Protein AF-A0A8S3JLV5-F1 (afdb_monomer)

InterPro domains:
  IPR000742 EGF-like domain [PS01186] (26-39)
  IPR000742 EGF-like domain [PS01186] (69-82)
  IPR000742 EGF-like domain [PS50026] (1-40)
  IPR000742 EGF-like domain [SM00181] (2-40)
  IPR000742 EGF-like domain [SM00181] (44-83)
  IPR024731 NELL2-like, EGF domain [PF12947] (3-39)
  IPR024731 NELL2-like, EGF domain [PF12947] (45-82)

Mean predicted aligned error: 14.17 Å

Sequence (129 aa):
ISCNIENKCHTNAQCIYNERIDRHVCLCRTGYKGDGITCRHEHSCLENATICSTSAACVYDPILQDNVCSCRDGFVGDGIHCAEILSGPKEQFLIVNQGQTILKVPLTASGLTNGNENRILYVPRKCNR

Secondary structure (DSSP, 8-state):
--HHHH--S-TTEEEEEETTTTEEEEEEPTTEEESSSSEEETT-TTT-GGGS-TTEEEEEETTTTEEEEEEPTTEEESSSSEEE--------EEEEEETTEEEEEE-SGGGSSS-S-------------

Nearest PDB structures (foldseek):
  5uk5-assembly1_A  TM=5.597E-01  e=5.537E-04  Rattus norvegicus
  7pfp-assembly1_C  TM=3.943E-01  e=5.537E-04  Homo sapiens
  7q3n-assembly1_U  TM=3.913E-01  e=8.106E-04  Homo sapiens
  7pfp-assembly1_A  TM=2.947E-01  e=2.275E-04  Homo sapiens
  3njp-assembly1_C  TM=5.766E-01  e=1.306E-01  Homo sapiens

Structure (mmCIF, N/CA/C/O backbone):
data_AF-A0A8S3JLV5-F1
#
_entry.id   AF-A0A8S3JLV5-F1
#
loop_
_atom_site.group_PDB
_atom_site.id
_atom_site.type_symbol
_atom_site.label_atom_id
_atom_site.label_alt_id
_atom_site.label_comp_id
_atom_site.label_asym_id
_atom_site.label_entity_id
_atom_site.label_seq_id
_atom_site.pdbx_PDB_ins_code
_atom_site.Cartn_x
_atom_site.Cartn_y
_atom_site.Cartn_z
_atom_site.occupancy
_atom_site.B_iso_or_equiv
_atom_site.auth_seq_id
_atom_site.auth_comp_id
_atom_site.auth_asym_id
_atom_site.auth_atom_id
_atom_site.pdbx_PDB_model_num
ATOM 1 N N . ILE A 1 1 ? 5.742 -7.442 -28.071 1.00 68.62 1 ILE A N 1
ATOM 2 C CA . ILE A 1 1 ? 5.349 -6.047 -28.382 1.00 68.62 1 ILE A CA 1
ATOM 3 C C . ILE A 1 1 ? 6.125 -5.118 -27.464 1.00 68.62 1 ILE A C 1
ATOM 5 O O . ILE A 1 1 ? 6.283 -5.445 -26.296 1.00 68.62 1 ILE A O 1
ATOM 9 N N . SER A 1 2 ? 6.667 -4.038 -28.019 1.00 82.69 2 SER A N 1
ATOM 10 C CA . SER A 1 2 ? 7.536 -3.092 -27.315 1.00 82.69 2 SER A CA 1
ATOM 11 C C . SER A 1 2 ? 6.711 -2.040 -26.561 1.00 82.69 2 SER A C 1
ATOM 13 O O . SER A 1 2 ? 5.649 -1.634 -27.043 1.00 82.69 2 SER A O 1
ATOM 15 N N . CYS A 1 3 ? 7.161 -1.601 -25.379 1.00 89.44 3 CYS A N 1
ATOM 16 C CA . CYS A 1 3 ? 6.357 -0.720 -24.518 1.00 89.44 3 CYS A CA 1
ATOM 17 C C . CYS A 1 3 ? 6.097 0.670 -25.117 1.00 89.44 3 CYS A C 1
ATOM 19 O O . CYS A 1 3 ? 5.133 1.322 -24.731 1.00 89.44 3 CYS A O 1
ATOM 21 N N . ASN A 1 4 ? 6.894 1.093 -26.102 1.00 89.12 4 ASN 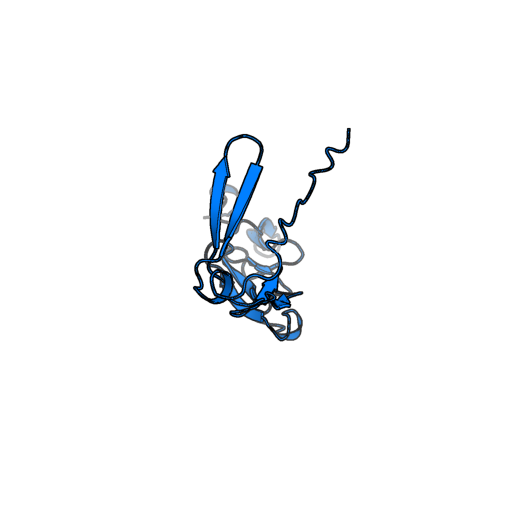A N 1
ATOM 22 C CA . ASN A 1 4 ? 6.711 2.352 -26.825 1.00 89.12 4 ASN A CA 1
ATOM 23 C C . ASN A 1 4 ? 5.549 2.321 -27.836 1.00 89.12 4 ASN A C 1
ATOM 25 O O . ASN A 1 4 ? 5.271 3.345 -28.449 1.00 89.12 4 ASN A O 1
ATOM 29 N N . ILE A 1 5 ? 4.901 1.165 -28.031 1.00 85.88 5 ILE A N 1
ATOM 30 C CA . ILE A 1 5 ? 3.796 0.991 -28.986 1.00 85.88 5 ILE A CA 1
ATOM 31 C C . ILE A 1 5 ? 2.464 0.801 -28.251 1.00 85.88 5 ILE A C 1
ATOM 33 O O . ILE A 1 5 ? 1.517 1.531 -28.511 1.00 85.88 5 ILE A O 1
ATOM 37 N N . GLU A 1 6 ? 2.383 -0.155 -27.318 1.00 84.19 6 GLU A N 1
ATOM 38 C CA . GLU A 1 6 ? 1.121 -0.486 -26.622 1.00 84.19 6 GLU A CA 1
ATOM 39 C C . GLU A 1 6 ? 1.046 0.011 -25.167 1.00 84.19 6 GLU A C 1
ATOM 41 O O . GLU A 1 6 ? 0.077 -0.293 -24.481 1.00 84.19 6 GLU A O 1
ATOM 46 N N . ASN A 1 7 ? 2.058 0.742 -24.676 1.00 78.69 7 ASN A N 1
ATOM 47 C CA . ASN A 1 7 ? 2.151 1.243 -23.296 1.00 78.69 7 ASN A CA 1
ATOM 48 C C . ASN A 1 7 ? 1.723 0.215 -22.226 1.00 78.69 7 ASN A C 1
ATOM 50 O O . ASN A 1 7 ? 0.890 0.477 -21.365 1.00 78.69 7 ASN A O 1
ATOM 54 N N . LYS A 1 8 ? 2.302 -0.986 -22.301 1.00 86.19 8 LYS A N 1
ATOM 55 C CA . LYS A 1 8 ? 1.992 -2.120 -21.413 1.00 86.19 8 LYS A CA 1
ATOM 56 C C . LYS A 1 8 ? 2.764 -2.115 -20.089 1.00 86.19 8 LYS A C 1
ATOM 58 O O . LYS A 1 8 ? 2.868 -3.152 -19.442 1.00 86.19 8 LYS A O 1
ATOM 63 N N . CYS A 1 9 ? 3.362 -0.989 -19.714 1.00 92.75 9 CYS A N 1
ATOM 64 C CA . CYS A 1 9 ? 4.101 -0.902 -18.462 1.00 92.75 9 CYS A CA 1
ATOM 65 C C . CYS A 1 9 ? 3.156 -0.778 -17.267 1.00 92.75 9 CYS A C 1
ATOM 67 O O . CYS A 1 9 ? 2.038 -0.280 -17.397 1.00 92.75 9 CYS A O 1
ATOM 69 N N . HIS A 1 10 ? 3.637 -1.185 -16.093 1.00 91.81 10 HIS A N 1
ATOM 70 C CA . HIS A 1 10 ? 2.947 -0.915 -14.838 1.00 91.81 10 HIS A CA 1
ATOM 71 C C . HIS A 1 10 ? 2.686 0.591 -14.664 1.00 91.81 10 HIS A C 1
ATOM 73 O O . HIS A 1 10 ? 3.489 1.418 -15.103 1.00 91.81 10 HIS A O 1
ATOM 79 N N . THR A 1 11 ? 1.633 0.965 -13.934 1.00 91.12 11 THR A N 1
ATOM 80 C CA . THR A 1 11 ? 1.319 2.375 -13.623 1.00 91.12 11 THR A CA 1
ATOM 81 C C . THR A 1 11 ? 2.490 3.093 -12.934 1.00 91.12 11 THR A C 1
ATOM 83 O O . THR A 1 11 ? 2.760 4.263 -13.199 1.00 91.12 11 THR A O 1
ATOM 86 N N . ASN A 1 12 ? 3.242 2.358 -12.107 1.00 92.19 12 ASN A N 1
ATOM 87 C CA . ASN A 1 12 ? 4.456 2.828 -11.424 1.00 92.19 12 ASN A CA 1
ATOM 88 C C . ASN A 1 12 ? 5.758 2.513 -12.182 1.00 92.19 12 ASN A C 1
ATOM 90 O O . ASN A 1 12 ? 6.829 2.445 -11.581 1.00 92.19 12 ASN A O 1
ATOM 94 N N . ALA A 1 13 ? 5.686 2.317 -13.496 1.00 94.88 13 ALA A N 1
ATOM 95 C CA . ALA A 1 13 ? 6.838 2.147 -14.370 1.00 94.88 13 ALA A CA 1
ATOM 96 C C . ALA A 1 13 ? 6.903 3.250 -15.436 1.00 94.88 13 ALA A C 1
ATOM 98 O O . ALA A 1 13 ? 6.000 4.078 -15.593 1.00 94.88 13 ALA A O 1
ATOM 99 N N . GLN A 1 14 ? 8.023 3.282 -16.144 1.00 94.12 14 GLN A N 1
ATOM 100 C CA . GLN A 1 14 ? 8.259 4.105 -17.318 1.00 94.12 14 GLN A CA 1
ATOM 101 C C . GLN A 1 14 ? 8.858 3.247 -18.430 1.00 94.12 14 GLN A C 1
ATOM 103 O O . GLN A 1 14 ? 9.686 2.372 -18.179 1.00 94.12 14 GLN A O 1
ATOM 108 N N . CYS A 1 15 ? 8.435 3.498 -19.664 1.00 95.06 15 CYS A N 1
ATOM 109 C CA . CYS A 1 15 ? 9.022 2.859 -20.831 1.00 95.06 15 CYS A CA 1
ATOM 110 C C . CYS A 1 15 ? 10.304 3.604 -21.218 1.00 95.06 15 CYS A C 1
ATOM 112 O O . CYS A 1 15 ? 10.249 4.781 -21.572 1.00 95.06 15 CYS A O 1
ATOM 114 N N . ILE A 1 16 ? 11.448 2.927 -21.157 1.00 93.50 16 ILE A N 1
ATOM 115 C CA . ILE A 1 16 ? 12.758 3.489 -21.508 1.00 93.50 16 ILE A CA 1
ATOM 116 C C . ILE A 1 16 ? 13.396 2.684 -22.633 1.00 93.50 16 ILE A C 1
ATOM 118 O O . ILE A 1 16 ? 13.156 1.485 -22.761 1.00 93.50 16 ILE A O 1
ATOM 122 N N . TYR A 1 17 ? 14.217 3.333 -23.452 1.00 93.81 17 TYR A N 1
ATOM 123 C CA . TYR A 1 17 ? 15.046 2.630 -24.425 1.00 93.81 17 TYR A CA 1
ATOM 124 C C . TYR A 1 17 ? 16.306 2.095 -23.736 1.00 93.81 17 TYR A C 1
ATOM 126 O O . TYR A 1 17 ? 17.015 2.844 -23.067 1.00 93.81 17 TYR A O 1
ATOM 134 N N . ASN A 1 18 ? 16.561 0.792 -23.859 1.00 92.81 18 ASN A N 1
ATOM 135 C CA . ASN A 1 18 ? 17.733 0.140 -23.290 1.00 92.81 18 ASN A CA 1
ATOM 136 C C . ASN A 1 18 ? 18.736 -0.189 -24.399 1.00 92.81 18 ASN A C 1
ATOM 138 O O . ASN A 1 18 ? 18.568 -1.165 -25.131 1.00 92.81 18 ASN A O 1
ATOM 142 N N . GLU A 1 19 ? 19.802 0.609 -24.466 1.00 94.69 19 GLU A N 1
ATOM 143 C CA . GLU A 1 19 ? 20.867 0.509 -25.472 1.00 94.69 19 GLU A CA 1
ATOM 144 C C . GLU A 1 19 ? 21.608 -0.837 -25.446 1.00 94.69 19 GLU A C 1
ATOM 146 O O . GLU A 1 19 ? 22.093 -1.292 -26.476 1.00 94.69 19 GLU A O 1
ATOM 151 N N . ARG A 1 20 ? 21.672 -1.527 -24.296 1.00 93.50 20 ARG A N 1
ATOM 152 C CA . ARG A 1 20 ? 22.407 -2.803 -24.177 1.00 93.50 20 ARG A CA 1
ATOM 153 C C . ARG A 1 20 ? 21.735 -3.956 -24.914 1.00 93.50 20 ARG A C 1
ATOM 155 O O . ARG A 1 20 ? 22.403 -4.909 -25.300 1.00 93.50 20 ARG A O 1
ATOM 162 N N . ILE A 1 21 ? 20.414 -3.898 -25.034 1.00 90.75 21 ILE A N 1
ATOM 163 C CA . ILE A 1 21 ? 19.586 -4.943 -25.651 1.00 90.75 21 ILE A CA 1
ATOM 164 C C . ILE A 1 21 ? 18.820 -4.426 -26.873 1.00 90.75 21 ILE A C 1
ATOM 166 O O . ILE A 1 21 ? 18.006 -5.171 -27.422 1.00 90.75 21 ILE A O 1
ATOM 170 N N . ASP A 1 22 ? 19.070 -3.169 -27.258 1.00 92.81 22 ASP A N 1
ATOM 171 C CA . ASP A 1 22 ? 18.483 -2.466 -28.401 1.00 92.81 22 ASP A CA 1
ATOM 172 C C . ASP A 1 22 ? 16.942 -2.547 -28.449 1.00 92.81 22 ASP A C 1
ATOM 174 O O . ASP A 1 22 ? 16.328 -2.879 -29.464 1.00 92.81 22 ASP A O 1
ATOM 178 N N . ARG A 1 23 ? 16.281 -2.333 -27.299 1.00 91.69 23 ARG A N 1
ATOM 179 C CA . ARG A 1 23 ? 14.811 -2.428 -27.172 1.00 91.69 23 ARG A CA 1
ATOM 180 C C . ARG A 1 23 ? 14.252 -1.474 -26.129 1.00 91.69 23 ARG A C 1
ATOM 182 O O . ARG A 1 23 ? 14.923 -1.161 -25.147 1.00 91.69 23 ARG A O 1
ATOM 189 N N . HIS A 1 24 ? 12.981 -1.091 -26.283 1.00 92.62 24 HIS A N 1
ATOM 190 C CA . HIS A 1 24 ? 12.263 -0.431 -25.196 1.00 92.62 24 HIS A CA 1
ATOM 191 C C . HIS A 1 24 ? 11.780 -1.441 -24.154 1.00 92.62 24 HIS A C 1
ATOM 193 O O . HIS A 1 24 ? 11.140 -2.443 -24.484 1.00 92.62 24 HIS A O 1
ATOM 199 N N . VAL A 1 25 ? 12.063 -1.145 -22.891 1.00 92.31 25 VAL A N 1
ATOM 200 C CA . VAL A 1 25 ? 11.687 -1.952 -21.729 1.00 92.31 25 VAL A CA 1
ATOM 201 C C . VAL A 1 25 ? 10.999 -1.094 -20.679 1.00 92.31 25 VAL A C 1
ATOM 203 O O . VAL A 1 25 ? 11.230 0.111 -20.587 1.00 92.31 25 VAL A O 1
ATOM 206 N N . CYS A 1 26 ? 10.150 -1.725 -19.876 1.00 94.88 26 CYS A N 1
ATOM 207 C CA . CYS A 1 26 ? 9.551 -1.078 -18.722 1.00 94.88 26 CYS A CA 1
ATOM 208 C C . CYS A 1 26 ? 10.545 -1.093 -17.559 1.00 94.88 26 CYS A C 1
ATOM 210 O O . CYS A 1 26 ? 11.091 -2.139 -17.219 1.00 94.88 26 CYS A O 1
ATOM 212 N N . LEU A 1 27 ? 10.761 0.062 -16.941 1.00 94.62 27 LEU A N 1
ATOM 213 C CA . LEU A 1 27 ? 11.566 0.218 -15.736 1.00 94.62 27 LEU A CA 1
ATOM 214 C C . LEU A 1 27 ? 10.684 0.799 -14.631 1.00 94.62 27 LEU A C 1
ATOM 216 O O . LEU A 1 27 ? 10.008 1.803 -14.855 1.00 94.62 27 LEU A O 1
ATOM 220 N N . CYS A 1 28 ? 10.688 0.189 -13.445 1.00 94.75 28 CYS A N 1
ATOM 221 C CA . CYS A 1 28 ? 9.983 0.747 -12.293 1.00 94.75 28 CYS A CA 1
ATOM 222 C C . CYS A 1 28 ? 10.518 2.145 -11.947 1.00 94.75 28 CYS A C 1
ATOM 224 O O . CYS A 1 28 ? 11.710 2.426 -12.079 1.00 94.75 28 CYS A O 1
ATOM 226 N N . ARG A 1 29 ? 9.621 3.046 -11.541 1.00 94.75 29 ARG A N 1
ATOM 227 C CA . ARG A 1 29 ? 9.987 4.397 -11.098 1.00 94.75 29 ARG A CA 1
ATOM 228 C C . ARG A 1 29 ? 10.756 4.336 -9.776 1.00 94.75 29 ARG A C 1
ATOM 230 O O . ARG A 1 29 ? 10.677 3.351 -9.049 1.00 94.75 29 ARG A O 1
ATOM 237 N N . THR A 1 30 ? 11.466 5.415 -9.448 1.00 93.62 30 THR A N 1
ATOM 238 C CA . THR A 1 30 ? 12.193 5.553 -8.178 1.00 93.62 30 THR A CA 1
ATOM 239 C C . THR A 1 30 ? 11.297 5.233 -6.979 1.00 93.62 30 THR A C 1
ATOM 241 O O . THR A 1 30 ? 10.172 5.727 -6.903 1.00 93.62 30 THR A O 1
ATOM 244 N N . GLY A 1 31 ? 11.800 4.418 -6.046 1.00 88.25 31 GLY A N 1
ATOM 245 C CA . GLY A 1 31 ? 11.050 3.942 -4.879 1.00 88.25 31 GLY A CA 1
ATOM 246 C C . GLY A 1 31 ? 10.197 2.694 -5.135 1.00 88.25 31 GLY A C 1
ATOM 247 O O . GLY A 1 31 ? 9.522 2.229 -4.216 1.00 88.25 31 GLY A O 1
ATOM 248 N N . TYR A 1 32 ? 10.237 2.140 -6.351 1.00 90.94 32 TYR A N 1
ATOM 249 C CA . TYR A 1 32 ? 9.587 0.889 -6.726 1.00 90.94 32 TYR A CA 1
ATOM 250 C C . TYR A 1 32 ? 10.587 -0.090 -7.343 1.00 90.94 32 TYR A C 1
ATOM 252 O O . TYR A 1 32 ? 11.531 0.300 -8.029 1.00 90.94 32 TYR A O 1
ATOM 260 N N . LYS A 1 33 ? 10.317 -1.384 -7.182 1.00 89.12 33 LYS A N 1
ATOM 261 C CA . LYS A 1 33 ? 11.088 -2.481 -7.783 1.00 89.12 33 LYS A CA 1
ATOM 262 C C . LYS A 1 33 ? 10.193 -3.564 -8.368 1.00 89.12 33 LYS A C 1
ATOM 264 O O . LYS A 1 33 ? 9.033 -3.725 -7.984 1.00 89.12 33 LYS A O 1
ATOM 269 N N . GLY A 1 34 ? 10.770 -4.322 -9.293 1.00 90.50 34 GLY A N 1
ATOM 270 C CA . GLY A 1 34 ? 10.105 -5.391 -10.023 1.00 90.50 34 GLY A CA 1
ATOM 271 C C . GLY A 1 34 ? 10.632 -5.491 -11.451 1.00 90.50 34 GLY A C 1
ATOM 272 O O . GLY A 1 34 ? 11.739 -5.043 -11.743 1.00 90.50 34 GLY A O 1
ATOM 273 N N . ASP A 1 35 ? 9.832 -6.069 -12.340 1.00 90.88 35 ASP A N 1
ATOM 274 C CA . ASP A 1 35 ? 10.180 -6.325 -13.745 1.00 90.88 35 ASP A CA 1
ATOM 275 C C . ASP A 1 35 ? 9.676 -5.233 -14.714 1.00 90.88 35 ASP A C 1
ATOM 277 O O . ASP A 1 35 ? 9.805 -5.363 -15.930 1.00 90.88 35 ASP A O 1
ATOM 281 N N . GLY A 1 36 ? 9.076 -4.159 -14.187 1.00 91.88 36 GLY A N 1
ATOM 282 C CA . GLY A 1 36 ? 8.485 -3.074 -14.974 1.00 91.88 36 GLY A CA 1
ATOM 283 C C . GLY A 1 36 ? 7.050 -3.341 -15.449 1.00 91.88 36 GLY A C 1
ATOM 284 O O . GLY A 1 36 ? 6.350 -2.393 -15.817 1.00 91.88 36 GLY A O 1
ATOM 285 N N . ILE A 1 37 ? 6.591 -4.594 -15.409 1.00 90.44 37 ILE A N 1
ATOM 286 C CA . ILE A 1 37 ? 5.194 -4.991 -15.654 1.00 90.44 37 ILE A CA 1
ATOM 287 C C . ILE A 1 37 ? 4.433 -5.080 -14.330 1.00 90.44 37 ILE A C 1
ATOM 289 O O . ILE A 1 37 ? 3.281 -4.668 -14.245 1.00 90.44 37 ILE A O 1
ATOM 293 N N . THR A 1 38 ? 5.113 -5.535 -13.282 1.00 89.38 38 THR A N 1
ATOM 294 C CA . THR A 1 38 ? 4.691 -5.474 -11.886 1.00 89.38 38 THR A CA 1
ATOM 295 C C . THR A 1 38 ? 5.720 -4.646 -11.127 1.00 89.38 38 THR A C 1
ATOM 297 O O . THR A 1 38 ? 6.882 -5.042 -11.032 1.00 89.38 38 THR A O 1
ATOM 300 N N . CYS A 1 39 ? 5.314 -3.503 -10.573 1.00 90.69 39 CYS A N 1
ATOM 301 C CA . CYS A 1 39 ? 6.187 -2.677 -9.737 1.00 90.69 39 CYS A CA 1
ATOM 302 C C . CYS A 1 39 ? 5.563 -2.488 -8.361 1.00 90.69 39 CYS A C 1
ATOM 304 O O . CYS A 1 39 ? 4.463 -1.952 -8.252 1.00 90.69 39 CYS A O 1
ATOM 306 N N . ARG A 1 40 ? 6.301 -2.890 -7.328 1.00 87.69 40 ARG A N 1
ATOM 307 C CA . ARG A 1 40 ? 5.907 -2.802 -5.915 1.00 87.69 40 ARG A CA 1
ATOM 308 C C . ARG A 1 40 ? 6.798 -1.798 -5.205 1.00 87.69 40 ARG A C 1
ATOM 310 O O . ARG A 1 40 ? 7.941 -1.613 -5.635 1.00 87.69 40 ARG A O 1
ATOM 317 N N . HIS A 1 41 ? 6.316 -1.177 -4.136 1.00 86.81 41 HIS A N 1
ATOM 318 C CA . HIS A 1 41 ? 7.148 -0.291 -3.333 1.00 86.81 41 HIS A CA 1
ATOM 319 C C . HIS A 1 41 ? 8.405 -1.018 -2.846 1.00 86.81 41 HIS A C 1
ATOM 321 O O . HIS A 1 41 ? 8.367 -2.157 -2.374 1.00 86.81 41 HIS A O 1
ATOM 327 N N . GLU A 1 42 ? 9.546 -0.343 -2.951 1.00 82.31 42 GLU A N 1
ATOM 328 C CA . GLU A 1 42 ? 10.831 -0.896 -2.530 1.00 82.31 42 GLU A CA 1
ATOM 329 C C . GLU A 1 42 ? 10.879 -1.133 -1.020 1.00 82.31 42 GLU A C 1
ATOM 331 O O . GLU A 1 42 ? 11.420 -2.142 -0.573 1.00 82.31 42 GLU A O 1
ATOM 336 N N . HIS A 1 43 ? 10.190 -0.278 -0.265 1.00 78.94 43 HIS A N 1
ATOM 337 C CA . HIS A 1 43 ? 9.972 -0.378 1.175 1.00 78.94 43 HIS A CA 1
ATOM 338 C C . HIS A 1 43 ? 8.585 -0.951 1.499 1.00 78.94 43 HIS A C 1
ATOM 340 O O . HIS A 1 43 ? 7.840 -0.400 2.305 1.00 78.94 43 HIS A O 1
ATOM 346 N N . SER A 1 44 ? 8.207 -2.040 0.831 1.00 83.75 44 SER A N 1
ATOM 347 C CA . SER A 1 44 ? 6.985 -2.773 1.159 1.00 83.75 44 SER A CA 1
ATOM 348 C C . SER A 1 44 ? 7.124 -3.502 2.501 1.00 83.75 44 SER A C 1
ATOM 350 O O . SER A 1 44 ? 8.192 -4.021 2.848 1.00 83.75 44 SER A O 1
ATOM 352 N N . CYS A 1 45 ? 6.014 -3.618 3.229 1.00 88.62 45 CYS A N 1
ATOM 353 C CA . CYS A 1 45 ? 5.957 -4.362 4.484 1.00 88.62 45 CYS A CA 1
ATOM 354 C C . CYS A 1 45 ? 6.224 -5.868 4.336 1.00 88.62 45 CYS A C 1
ATOM 356 O O . CYS A 1 45 ? 6.497 -6.536 5.333 1.00 88.62 45 CYS A O 1
ATOM 358 N N . LEU A 1 46 ? 6.171 -6.401 3.107 1.00 86.00 46 LEU A N 1
ATOM 359 C CA . LEU A 1 46 ? 6.506 -7.797 2.828 1.00 86.00 46 LEU A CA 1
ATOM 360 C C . LEU A 1 46 ? 8.005 -8.066 3.018 1.00 86.00 46 LEU A C 1
ATOM 362 O O . LEU A 1 46 ? 8.388 -9.148 3.452 1.00 86.00 46 LEU A O 1
ATOM 366 N N . GLU A 1 47 ? 8.851 -7.087 2.697 1.00 83.94 47 GLU A N 1
ATOM 367 C CA . GLU A 1 47 ? 10.299 -7.211 2.880 1.00 83.94 47 GLU A CA 1
ATOM 368 C C . GLU A 1 47 ? 10.764 -6.700 4.231 1.00 83.94 47 GLU A C 1
ATOM 370 O O . GLU A 1 47 ? 11.687 -7.256 4.824 1.00 83.94 47 GLU A O 1
ATOM 375 N N . ASN A 1 48 ? 10.123 -5.641 4.720 1.00 85.38 48 ASN A N 1
ATOM 376 C CA . ASN A 1 48 ? 10.445 -5.075 6.010 1.00 85.38 48 ASN A CA 1
ATOM 377 C C . ASN A 1 48 ? 9.185 -4.913 6.862 1.00 85.38 48 ASN A C 1
ATOM 379 O O . ASN A 1 48 ? 8.522 -3.875 6.851 1.00 85.38 48 ASN A O 1
ATOM 383 N N . ALA A 1 49 ? 8.908 -5.934 7.670 1.00 82.69 49 ALA A N 1
ATOM 384 C CA . ALA A 1 49 ? 7.789 -5.943 8.606 1.00 82.69 49 ALA A CA 1
ATOM 385 C C . ALA A 1 49 ? 7.874 -4.834 9.673 1.00 82.69 49 ALA A C 1
ATOM 387 O O . ALA A 1 49 ? 6.857 -4.500 10.27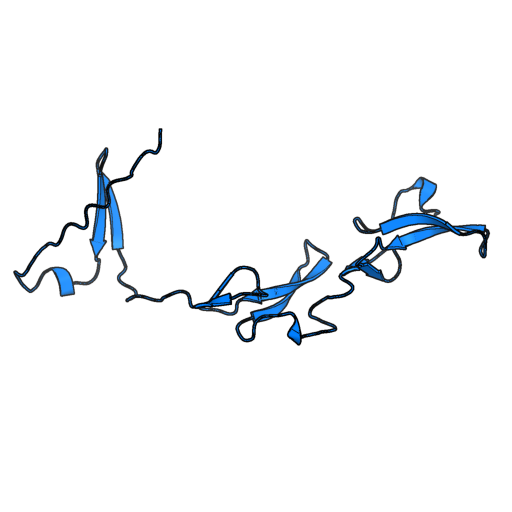3 1.00 82.69 49 ALA A O 1
ATOM 388 N N . THR A 1 50 ? 9.054 -4.235 9.897 1.00 87.19 50 THR A N 1
ATOM 389 C CA . THR A 1 50 ? 9.230 -3.152 10.885 1.00 87.19 50 THR A CA 1
ATOM 390 C C . THR A 1 50 ? 8.613 -1.821 10.451 1.00 87.19 50 THR A C 1
ATOM 392 O O . THR A 1 50 ? 8.475 -0.926 11.277 1.00 87.19 50 THR A O 1
ATOM 395 N N . ILE A 1 51 ? 8.228 -1.687 9.175 1.00 89.56 51 ILE A N 1
ATOM 396 C CA . ILE A 1 51 ? 7.560 -0.487 8.646 1.00 89.56 51 ILE A CA 1
ATOM 397 C C . ILE A 1 51 ? 6.126 -0.381 9.173 1.00 89.56 51 ILE A C 1
ATOM 399 O O . ILE A 1 51 ? 5.624 0.722 9.380 1.00 89.56 51 ILE A O 1
ATOM 403 N N . CYS A 1 52 ? 5.458 -1.515 9.390 1.00 93.19 52 CYS A N 1
ATOM 404 C CA . CYS A 1 52 ? 4.108 -1.510 9.930 1.00 93.19 52 CYS A CA 1
ATOM 405 C C . CYS A 1 52 ? 4.113 -1.260 11.435 1.00 93.19 52 CYS A C 1
ATOM 407 O O . CYS A 1 52 ? 5.012 -1.692 12.159 1.00 93.19 52 CYS A O 1
ATOM 409 N N . SER A 1 53 ? 3.034 -0.645 11.915 1.00 94.62 53 SER A N 1
ATOM 410 C CA . SER A 1 53 ? 2.755 -0.581 13.344 1.00 94.62 53 SER A CA 1
ATOM 411 C C . SER A 1 53 ? 2.712 -1.983 13.960 1.00 94.62 53 SER A C 1
ATOM 413 O O . SER A 1 53 ? 2.298 -2.952 13.318 1.00 94.62 53 SER A O 1
ATOM 415 N N . THR A 1 54 ? 3.043 -2.104 15.246 1.00 94.50 54 THR A N 1
ATOM 416 C CA . THR A 1 54 ? 2.911 -3.374 15.986 1.00 94.50 54 THR A CA 1
ATOM 417 C C . THR A 1 54 ? 1.459 -3.863 16.056 1.00 94.50 54 THR A C 1
ATOM 419 O O . THR A 1 54 ? 1.206 -5.069 16.129 1.00 94.50 54 THR A O 1
ATOM 422 N N . SER A 1 55 ? 0.504 -2.934 15.978 1.00 94.38 55 SER A N 1
ATOM 423 C CA . SER A 1 55 ? -0.943 -3.156 15.899 1.00 94.38 55 SER A CA 1
ATOM 424 C C . SER A 1 55 ? -1.486 -3.189 14.461 1.00 94.38 55 SER A C 1
ATOM 426 O O . SER A 1 55 ? -2.696 -3.120 14.249 1.00 94.38 55 SER A O 1
ATOM 428 N N . ALA A 1 56 ? -0.615 -3.354 13.463 1.00 96.00 56 ALA A N 1
ATOM 429 C CA . ALA A 1 56 ? -0.979 -3.569 12.067 1.00 96.00 56 ALA A CA 1
ATOM 430 C C . ALA A 1 56 ? -0.573 -4.968 11.570 1.00 96.00 56 ALA A C 1
ATOM 432 O O . ALA A 1 56 ? 0.134 -5.738 12.236 1.00 96.00 56 ALA A O 1
ATOM 433 N N . ALA A 1 57 ? -1.078 -5.323 10.395 1.00 93.75 57 ALA A N 1
ATOM 434 C CA . ALA A 1 57 ?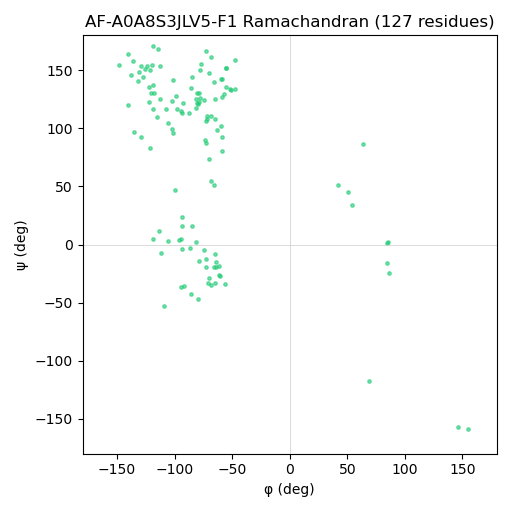 -0.685 -6.487 9.618 1.00 93.75 57 ALA A CA 1
ATOM 435 C C . ALA A 1 57 ? -0.342 -6.048 8.191 1.00 93.75 57 ALA A C 1
ATOM 437 O O . ALA A 1 57 ? -0.971 -5.146 7.642 1.00 93.75 57 ALA A O 1
ATOM 438 N N . CYS A 1 58 ? 0.655 -6.695 7.594 1.00 94.12 58 CYS A N 1
ATOM 439 C CA . CYS A 1 58 ? 0.970 -6.511 6.185 1.00 94.12 58 CYS A CA 1
ATOM 440 C C . CYS A 1 58 ? -0.013 -7.335 5.345 1.00 94.12 58 CYS A C 1
ATOM 442 O O . CYS A 1 58 ? -0.101 -8.552 5.527 1.00 94.12 58 CYS A O 1
ATOM 444 N N . VAL A 1 59 ? -0.763 -6.682 4.461 1.00 92.62 59 VAL A N 1
ATOM 445 C CA . VAL A 1 59 ? -1.801 -7.308 3.631 1.00 92.62 59 VAL A CA 1
ATOM 446 C C . VAL A 1 59 ? -1.633 -6.905 2.172 1.00 92.62 59 VAL A C 1
ATOM 448 O O . VAL A 1 59 ? -1.173 -5.805 1.876 1.00 92.62 59 VAL A O 1
ATOM 451 N N . TYR A 1 60 ? -2.009 -7.793 1.254 1.00 89.69 60 TYR A N 1
ATOM 452 C CA . TYR A 1 60 ? -1.992 -7.494 -0.174 1.00 89.69 60 TYR A CA 1
ATOM 453 C C . TYR A 1 60 ? -3.236 -6.691 -0.567 1.00 89.69 60 TYR A C 1
ATOM 455 O O . TYR A 1 60 ? -4.360 -7.165 -0.390 1.00 89.69 60 TYR A O 1
ATOM 463 N N . ASP A 1 61 ? -3.031 -5.499 -1.121 1.00 88.06 61 ASP A N 1
ATOM 464 C CA . ASP A 1 61 ? -4.079 -4.664 -1.695 1.00 88.06 61 ASP A CA 1
ATOM 465 C C . ASP A 1 61 ? -4.185 -4.951 -3.208 1.00 88.06 61 ASP A C 1
ATOM 467 O O . ASP A 1 61 ? -3.256 -4.648 -3.962 1.00 88.06 61 ASP A O 1
ATOM 471 N N . PRO A 1 62 ? -5.300 -5.534 -3.688 1.00 84.94 62 PRO A N 1
ATOM 472 C CA . PRO A 1 62 ? -5.459 -5.887 -5.098 1.00 84.94 62 PRO A CA 1
ATOM 473 C C . PRO A 1 62 ? -5.666 -4.676 -6.020 1.00 84.94 62 PRO A C 1
ATOM 475 O O . PRO A 1 62 ? -5.473 -4.802 -7.229 1.00 84.94 62 PRO A O 1
ATOM 478 N N . ILE A 1 63 ? -6.065 -3.520 -5.480 1.00 83.44 63 ILE A N 1
ATOM 479 C CA . ILE A 1 63 ? -6.264 -2.277 -6.239 1.00 83.44 63 ILE A CA 1
ATOM 480 C C . ILE A 1 63 ? -4.908 -1.617 -6.485 1.00 83.44 63 ILE A C 1
ATOM 482 O O . ILE A 1 63 ? -4.604 -1.226 -7.611 1.00 83.44 63 ILE A O 1
ATOM 486 N N . LEU A 1 64 ? -4.086 -1.526 -5.439 1.00 80.25 64 LEU A N 1
ATOM 487 C CA . LEU A 1 64 ? -2.727 -0.986 -5.523 1.00 80.25 64 LEU A CA 1
ATOM 488 C C . LEU A 1 64 ? -1.723 -1.998 -6.090 1.00 80.25 64 LEU A C 1
ATOM 490 O O . LEU A 1 64 ? -0.623 -1.612 -6.480 1.00 80.25 64 LEU A O 1
ATOM 494 N N . GLN A 1 65 ? -2.109 -3.276 -6.149 1.00 81.62 65 GLN A N 1
ATOM 495 C CA . GLN A 1 65 ? -1.259 -4.407 -6.523 1.00 81.62 65 GLN A CA 1
ATOM 496 C C . GLN A 1 65 ? 0.027 -4.493 -5.682 1.00 81.62 65 GLN A C 1
ATOM 498 O O . GLN A 1 65 ? 1.072 -4.936 -6.165 1.00 81.62 65 GLN A O 1
ATOM 503 N N . ASP A 1 66 ? -0.053 -4.104 -4.408 1.00 84.44 66 ASP A N 1
ATOM 504 C CA . ASP A 1 66 ? 1.089 -4.000 -3.496 1.00 84.44 66 ASP A CA 1
ATOM 505 C C . ASP A 1 66 ? 0.736 -4.481 -2.082 1.00 84.44 66 ASP A C 1
ATOM 507 O O . ASP A 1 66 ? -0.436 -4.615 -1.736 1.00 84.44 66 ASP A O 1
ATOM 511 N N . ASN A 1 67 ? 1.746 -4.754 -1.254 1.00 88.62 67 ASN A N 1
ATOM 512 C CA . ASN A 1 67 ? 1.530 -5.070 0.156 1.00 88.62 67 ASN A CA 1
ATOM 513 C C . ASN A 1 67 ? 1.624 -3.805 1.001 1.00 88.62 67 ASN A C 1
ATOM 515 O O . ASN A 1 67 ? 2.666 -3.142 1.035 1.00 88.62 67 ASN A O 1
ATOM 519 N N . VAL A 1 68 ? 0.537 -3.523 1.710 1.00 89.75 68 VAL A N 1
ATOM 520 C CA . VAL A 1 68 ? 0.341 -2.334 2.534 1.00 89.75 68 VAL A CA 1
ATOM 521 C C . VAL A 1 68 ? 0.108 -2.729 3.989 1.00 89.75 68 VAL A C 1
ATOM 523 O O . VAL A 1 68 ? -0.356 -3.829 4.295 1.00 89.75 68 VAL A O 1
ATOM 526 N N . CYS A 1 69 ? 0.435 -1.826 4.907 1.00 93.25 69 CYS A N 1
ATOM 527 C CA . CYS A 1 69 ? 0.107 -2.009 6.312 1.00 93.25 69 CYS A CA 1
ATOM 528 C C . CYS A 1 69 ? -1.374 -1.684 6.534 1.00 93.25 69 CYS A C 1
ATOM 530 O O . CYS A 1 69 ? -1.823 -0.590 6.210 1.00 93.25 69 CYS A O 1
ATOM 532 N N . SER A 1 70 ? -2.122 -2.608 7.128 1.00 94.31 70 SER A N 1
ATOM 533 C CA . SER A 1 70 ? -3.501 -2.387 7.568 1.00 94.31 70 SER A CA 1
ATOM 534 C C . SER A 1 70 ? -3.584 -2.548 9.078 1.00 94.31 70 SER A C 1
ATOM 536 O O . SER A 1 70 ? -3.111 -3.549 9.620 1.00 94.31 70 SER A O 1
ATOM 538 N N . CYS A 1 71 ? -4.191 -1.584 9.773 1.00 95.06 71 CYS A N 1
ATOM 539 C CA . CYS A 1 71 ? -4.440 -1.711 11.209 1.00 95.06 71 CYS A CA 1
ATOM 540 C C . CYS A 1 71 ? -5.313 -2.945 11.495 1.00 95.06 71 CYS A C 1
ATOM 542 O O . CYS A 1 71 ? -6.201 -3.284 10.710 1.00 95.06 71 CYS A O 1
ATOM 544 N N . ARG A 1 72 ? -5.030 -3.635 12.605 1.00 94.25 72 ARG A N 1
ATOM 545 C CA . ARG A 1 72 ? -5.825 -4.781 13.067 1.00 94.25 72 ARG A CA 1
ATOM 546 C C . ARG A 1 72 ? -7.165 -4.319 13.637 1.00 94.25 72 ARG A C 1
ATOM 548 O O . ARG A 1 72 ? -7.351 -3.143 13.949 1.00 94.25 72 ARG A O 1
ATOM 555 N N . ASP A 1 73 ? -8.071 -5.272 13.830 1.00 91.12 73 ASP A N 1
ATOM 556 C CA . ASP A 1 73 ? -9.364 -5.023 14.463 1.00 91.12 73 ASP A CA 1
ATOM 557 C C . ASP A 1 73 ? -9.206 -4.302 15.808 1.00 91.12 73 ASP A C 1
ATOM 559 O O . ASP A 1 73 ? -8.379 -4.671 16.643 1.00 91.12 73 ASP A O 1
ATOM 563 N N . GLY A 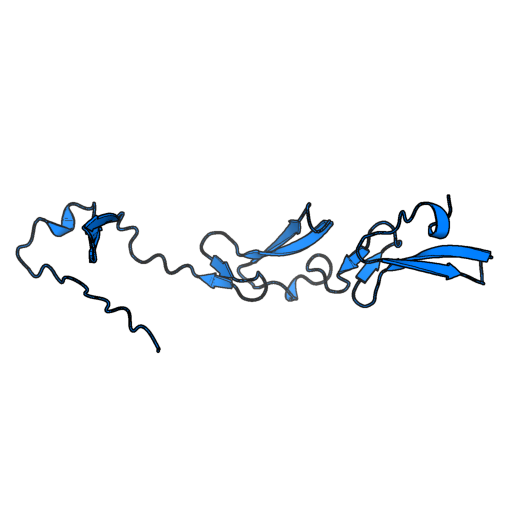1 74 ? -10.015 -3.262 16.014 1.00 87.12 74 GLY A N 1
ATOM 564 C CA . GLY A 1 74 ? -9.930 -2.408 17.200 1.00 87.12 74 GLY A CA 1
ATOM 565 C C . GLY A 1 74 ? -8.902 -1.279 17.099 1.00 87.12 74 GLY A C 1
ATOM 566 O O . GLY A 1 74 ? -8.790 -0.503 18.042 1.00 87.12 74 GLY A O 1
ATOM 567 N N . PHE A 1 75 ? -8.203 -1.131 15.971 1.00 91.50 75 PHE A N 1
ATOM 568 C CA . PHE A 1 75 ? -7.277 -0.029 15.711 1.00 91.50 75 PHE A CA 1
ATOM 569 C C . PHE A 1 75 ? -7.648 0.731 14.431 1.00 91.50 75 PHE A C 1
ATOM 571 O O . PHE A 1 75 ? -8.250 0.181 13.511 1.00 91.50 75 PHE A O 1
ATOM 578 N N . VAL A 1 76 ? -7.279 2.009 14.364 1.00 90.81 76 VAL A N 1
ATOM 579 C CA . VAL A 1 76 ? -7.501 2.883 13.204 1.00 90.81 76 VAL A CA 1
ATOM 580 C C . VAL A 1 76 ? -6.267 3.741 12.932 1.00 90.81 76 VAL A C 1
ATOM 582 O O . VAL A 1 76 ? -5.564 4.141 13.860 1.00 90.81 76 VAL A O 1
ATOM 585 N N . GLY A 1 77 ? -6.000 4.021 11.659 1.00 91.69 77 GLY A N 1
ATOM 586 C CA . GLY A 1 77 ? -4.850 4.811 11.232 1.00 91.69 77 GLY A CA 1
ATOM 587 C C . GLY A 1 77 ? -4.421 4.486 9.804 1.00 91.69 77 GLY A C 1
ATOM 588 O O . GLY A 1 77 ? -5.211 3.956 9.026 1.00 91.69 77 GLY A O 1
ATOM 589 N N . ASP A 1 78 ? -3.171 4.800 9.475 1.00 90.12 78 ASP A N 1
ATOM 590 C CA . ASP A 1 78 ? -2.563 4.597 8.149 1.00 90.12 78 ASP A CA 1
ATOM 591 C C . ASP A 1 78 ? -1.791 3.264 8.027 1.00 90.12 78 ASP A C 1
ATOM 593 O O . ASP A 1 78 ? -1.140 3.006 7.018 1.00 90.12 78 ASP A O 1
ATOM 597 N N . GLY A 1 79 ? -1.835 2.420 9.065 1.00 91.81 79 GLY A N 1
ATOM 598 C CA . GLY A 1 79 ? -1.116 1.145 9.129 1.00 91.81 79 GLY A CA 1
ATOM 599 C C . GLY A 1 79 ? 0.329 1.247 9.634 1.00 91.81 79 GLY A C 1
ATOM 600 O O . GLY A 1 79 ? 0.841 0.274 10.193 1.00 91.81 79 GLY A O 1
ATOM 601 N N . ILE A 1 80 ? 0.975 2.408 9.506 1.00 91.06 80 ILE A N 1
ATOM 602 C CA . ILE A 1 80 ? 2.290 2.702 10.110 1.00 91.06 80 ILE A CA 1
ATOM 603 C C . ILE A 1 80 ? 2.084 3.205 11.545 1.00 91.06 80 ILE A C 1
ATOM 605 O O . ILE A 1 80 ? 2.736 2.756 12.489 1.00 91.06 80 ILE A O 1
ATOM 609 N N . HIS A 1 81 ? 1.096 4.073 11.724 1.00 92.69 81 HIS A N 1
ATOM 610 C CA . HIS A 1 81 ? 0.592 4.553 12.995 1.00 92.69 81 HIS A CA 1
ATOM 611 C C . HIS A 1 81 ? -0.847 4.081 13.165 1.00 92.69 81 HIS A C 1
ATOM 613 O O . HIS A 1 81 ? -1.763 4.555 12.495 1.00 92.69 81 HIS A O 1
ATOM 619 N N . CYS A 1 82 ? -1.047 3.149 14.089 1.00 94.38 82 CYS A N 1
ATOM 620 C CA . CYS A 1 82 ? -2.363 2.657 14.461 1.00 94.38 82 CYS A CA 1
ATOM 621 C C . CYS A 1 82 ? -2.668 3.085 15.896 1.00 94.38 82 CYS A C 1
ATOM 623 O O . CYS A 1 82 ? -1.905 2.795 16.817 1.00 94.38 82 CYS A O 1
ATOM 625 N N . ALA A 1 83 ? -3.794 3.764 16.085 1.00 91.25 83 ALA A N 1
ATOM 626 C CA . ALA A 1 83 ? -4.322 4.114 17.395 1.00 91.25 83 ALA A CA 1
ATOM 627 C C . ALA A 1 83 ? -5.453 3.155 17.760 1.00 91.25 83 ALA A C 1
ATOM 629 O O . ALA A 1 83 ? -6.251 2.788 16.896 1.00 91.25 83 ALA A O 1
ATOM 630 N N . GLU A 1 84 ? -5.539 2.761 19.031 1.00 89.00 84 GLU A N 1
ATOM 631 C CA . GLU A 1 84 ? -6.708 2.030 19.514 1.00 89.00 84 GLU A CA 1
ATOM 632 C C . GLU A 1 84 ? -7.958 2.863 19.247 1.00 89.00 84 GLU A C 1
ATOM 634 O O . GLU A 1 84 ? -8.046 4.046 19.597 1.00 89.00 84 GLU A O 1
ATOM 639 N N . ILE A 1 85 ? -8.947 2.231 18.627 1.00 83.56 85 ILE A N 1
ATOM 640 C CA . ILE A 1 85 ? -10.297 2.758 18.628 1.00 83.56 85 ILE A CA 1
ATOM 641 C C . ILE A 1 85 ? -10.700 2.698 20.090 1.00 83.56 85 ILE A C 1
ATOM 643 O O . ILE A 1 85 ? -10.909 1.610 20.621 1.00 83.56 85 ILE A O 1
ATOM 647 N N . LEU A 1 86 ? -10.774 3.859 20.743 1.00 71.19 86 LEU A N 1
ATOM 648 C CA . LEU A 1 86 ? -11.323 3.963 22.084 1.00 71.19 86 LEU A CA 1
ATOM 649 C C . LEU A 1 86 ? -12.754 3.440 22.014 1.00 71.19 86 LEU A C 1
ATOM 651 O O . LEU A 1 86 ? -13.700 4.178 21.724 1.00 71.19 86 LEU A O 1
ATOM 655 N N . SER A 1 87 ? -12.914 2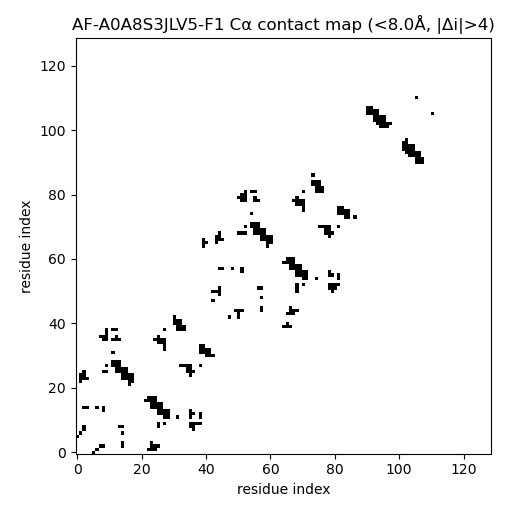.146 22.276 1.00 59.47 87 SER A N 1
ATOM 656 C CA . SER A 1 87 ? -14.178 1.553 22.641 1.00 59.47 87 SER A CA 1
ATOM 657 C C . SER A 1 87 ? -14.477 2.078 24.036 1.00 59.47 87 SER A C 1
ATOM 659 O O . SER A 1 87 ? -14.389 1.366 25.034 1.00 59.47 87 SER A O 1
ATOM 661 N N . GLY A 1 88 ? -14.857 3.357 24.097 1.00 59.41 88 GLY A N 1
ATOM 662 C CA . GLY A 1 88 ? -15.811 3.792 25.098 1.00 59.41 88 GLY A CA 1
ATOM 663 C C . GLY A 1 88 ? -16.987 2.812 25.088 1.00 59.41 88 GLY A C 1
ATOM 664 O O . GLY A 1 88 ? -17.165 2.073 24.109 1.00 59.41 88 GLY A O 1
ATOM 665 N N . PRO A 1 89 ? -17.760 2.744 26.180 1.00 58.09 89 PRO A N 1
ATOM 666 C CA . PRO A 1 89 ? -18.800 1.737 26.310 1.00 58.09 89 PRO A CA 1
ATOM 667 C C . PRO A 1 89 ? -19.622 1.702 25.018 1.00 58.09 89 PRO A C 1
ATOM 669 O O . PRO A 1 89 ? -19.938 2.760 24.463 1.00 58.09 89 PRO A O 1
ATOM 672 N N . LYS A 1 90 ? -19.878 0.489 24.497 1.00 55.25 90 LYS A N 1
ATOM 673 C CA . LYS A 1 90 ? -20.734 0.223 23.325 1.00 55.25 90 LYS A CA 1
ATOM 674 C C . LYS A 1 90 ? -22.189 0.592 23.654 1.00 55.25 90 LYS A C 1
ATOM 676 O O . LYS A 1 90 ? -23.104 -0.206 23.500 1.00 55.25 90 LYS A O 1
ATOM 681 N N . GLU A 1 91 ? -22.397 1.793 24.164 1.00 62.94 91 GLU A N 1
ATOM 682 C CA . GLU A 1 91 ? -23.672 2.454 24.297 1.00 62.94 91 GLU A CA 1
ATOM 683 C C . GLU A 1 91 ? -24.150 2.644 22.865 1.00 62.94 91 GLU A C 1
ATOM 685 O O . GLU A 1 91 ? -23.685 3.528 22.145 1.00 62.94 91 GLU A O 1
ATOM 690 N N . GLN A 1 92 ? -25.021 1.753 22.406 1.00 69.06 92 GLN A N 1
ATOM 691 C CA . GLN A 1 92 ? -25.802 2.023 21.215 1.00 69.06 92 GLN A CA 1
ATOM 692 C C . GLN A 1 92 ? -26.608 3.286 21.497 1.00 69.06 92 GLN A C 1
ATOM 694 O O . GLN A 1 92 ? -27.277 3.386 22.522 1.00 69.06 92 GLN A O 1
ATOM 699 N N . PHE A 1 93 ? -26.509 4.270 20.614 1.00 73.31 93 PHE A N 1
ATOM 700 C CA . PHE A 1 93 ? -27.266 5.503 20.733 1.00 73.31 93 PHE A CA 1
ATOM 701 C C . PHE A 1 93 ? -28.106 5.716 19.483 1.00 73.31 93 PHE A C 1
ATOM 703 O O . PHE A 1 93 ? -27.625 5.562 18.361 1.00 73.31 93 PHE A O 1
ATOM 710 N N . LEU A 1 94 ? -29.361 6.103 19.683 1.00 72.50 94 LEU A N 1
ATOM 711 C CA . LEU A 1 94 ? -30.186 6.654 18.626 1.00 72.50 94 LEU A CA 1
ATOM 712 C C . LEU A 1 9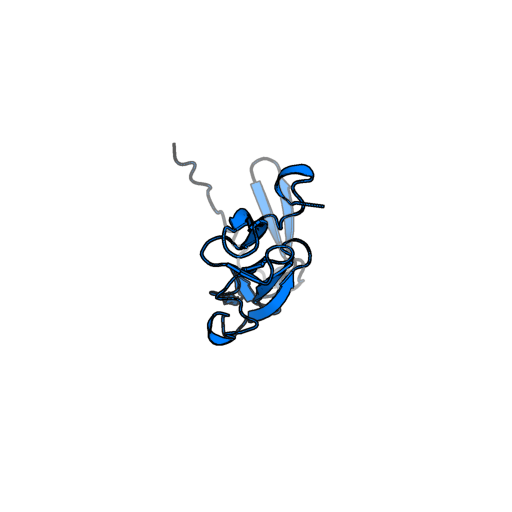4 ? -29.782 8.114 18.425 1.00 72.50 94 LEU A C 1
ATOM 714 O O . LEU A 1 94 ? -29.833 8.920 19.358 1.00 72.50 94 LEU A O 1
ATOM 718 N N . ILE A 1 95 ? -29.380 8.455 17.203 1.00 82.12 95 ILE A N 1
ATOM 719 C CA . ILE A 1 95 ? -29.218 9.850 16.806 1.00 82.12 95 ILE A CA 1
ATOM 720 C C . ILE A 1 95 ? -30.569 10.343 16.293 1.00 82.12 95 ILE A C 1
ATOM 722 O O . ILE A 1 95 ? -31.031 9.897 15.244 1.00 82.12 95 ILE A O 1
ATOM 726 N N . VAL A 1 96 ? -31.191 11.276 17.011 1.00 84.56 96 VAL A N 1
ATOM 727 C CA . VAL A 1 96 ? -32.404 11.960 16.549 1.00 84.56 96 VAL A CA 1
ATOM 728 C C . VAL A 1 96 ? -32.014 13.347 16.056 1.00 84.56 96 VAL A C 1
ATOM 730 O O . VAL A 1 96 ? -31.424 14.136 16.793 1.00 84.56 96 VAL A O 1
ATOM 733 N N . ASN A 1 97 ? -32.344 13.654 14.805 1.00 80.31 97 ASN A N 1
ATOM 734 C CA . ASN A 1 97 ? -32.207 15.000 14.263 1.00 80.31 97 ASN A CA 1
ATOM 735 C C . ASN A 1 97 ? -33.548 15.734 14.413 1.00 80.31 97 ASN A C 1
ATOM 737 O O . ASN A 1 97 ? -34.543 15.323 13.818 1.00 80.31 97 ASN A O 1
ATOM 741 N N . GLN A 1 98 ? -33.579 16.795 15.221 1.00 78.44 98 GLN A N 1
ATOM 742 C CA . GLN A 1 98 ? -34.739 17.678 15.362 1.00 78.44 98 GLN A CA 1
ATOM 743 C C . GLN A 1 98 ? -34.327 19.109 15.002 1.00 78.44 98 GLN A C 1
ATOM 745 O O . GLN A 1 98 ? -33.982 19.927 15.858 1.00 78.44 98 GLN A O 1
ATOM 750 N N . GLY A 1 99 ? -34.329 19.404 13.702 1.00 82.50 99 GLY A N 1
ATOM 751 C CA . GLY A 1 99 ? -34.000 20.726 13.173 1.00 82.50 99 GLY A CA 1
ATOM 752 C C . GLY A 1 99 ? -32.523 21.077 13.366 1.00 82.50 99 GLY A C 1
ATOM 753 O O . GLY A 1 99 ? -31.643 20.423 12.817 1.00 82.50 99 GLY A O 1
ATOM 754 N N . GLN A 1 100 ? -32.238 22.129 14.138 1.00 80.31 100 GLN A N 1
ATOM 755 C CA . GLN A 1 100 ? -30.864 22.583 14.412 1.00 80.31 100 GLN A CA 1
ATOM 756 C C . GLN A 1 100 ? -30.160 21.789 15.525 1.00 80.31 100 GLN A C 1
ATOM 758 O O . GLN A 1 100 ? -29.018 22.097 15.867 1.00 80.31 100 GLN A O 1
ATOM 763 N N . THR A 1 101 ? -30.818 20.773 16.090 1.00 73.81 101 THR A N 1
ATOM 764 C CA . THR A 1 101 ? -30.299 20.002 17.224 1.00 73.81 101 THR A CA 1
ATOM 765 C C . THR A 1 101 ? -30.128 18.531 16.865 1.00 73.81 101 THR A C 1
ATOM 767 O O . THR A 1 101 ? -31.004 17.911 16.259 1.00 73.81 101 THR A O 1
ATOM 770 N N . ILE A 1 102 ? -28.998 17.962 17.290 1.00 81.31 102 ILE A N 1
ATOM 771 C CA . ILE A 1 102 ? -28.714 16.528 17.224 1.00 81.31 102 ILE A CA 1
ATOM 772 C C . ILE A 1 102 ? -28.797 15.977 18.646 1.00 81.31 102 ILE A C 1
ATOM 774 O O . ILE A 1 102 ? -28.001 16.358 19.505 1.00 81.31 102 ILE A O 1
ATOM 778 N N . LEU A 1 103 ? -29.750 15.081 18.893 1.00 78.56 103 LEU A N 1
ATOM 779 C CA . LEU A 1 103 ? -29.918 14.403 20.174 1.00 78.56 103 LEU A CA 1
ATOM 780 C C . LEU A 1 103 ? -29.283 13.011 20.108 1.00 78.56 103 LEU A C 1
ATOM 782 O O . LEU A 1 103 ? -29.591 12.225 19.213 1.00 78.56 103 LEU A O 1
ATOM 786 N N . LYS A 1 104 ? -28.410 12.702 21.070 1.00 77.50 104 LYS A N 1
ATOM 787 C CA . LYS A 1 104 ? -27.791 11.383 21.241 1.00 77.50 104 LYS A CA 1
ATOM 788 C C . LYS A 1 104 ?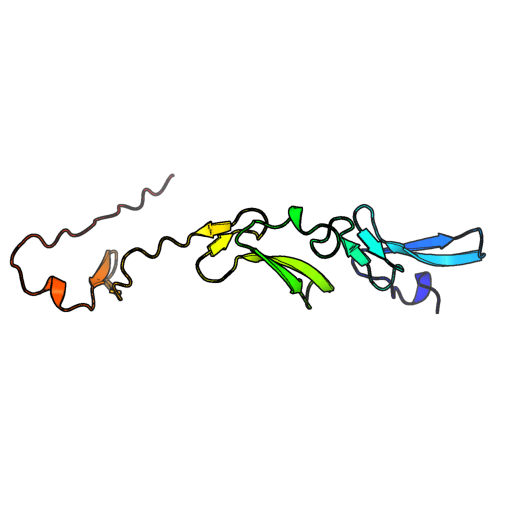 -28.492 10.658 22.393 1.00 77.50 104 LYS A C 1
ATOM 790 O O . LYS A 1 104 ? -28.205 10.944 23.550 1.00 77.50 104 LYS A O 1
ATOM 795 N N . VAL A 1 105 ? -29.424 9.759 22.080 1.00 76.75 105 VAL A N 1
ATOM 796 C CA . VAL A 1 105 ? -30.226 9.023 23.075 1.00 76.75 105 VAL A CA 1
ATOM 797 C C . VAL A 1 105 ? -29.609 7.639 23.304 1.00 76.75 105 VAL A C 1
ATOM 799 O O . VAL A 1 105 ? -29.571 6.865 22.350 1.00 76.75 105 VAL A O 1
ATOM 802 N N . PRO A 1 106 ? -29.116 7.294 24.506 1.00 72.88 106 PRO A N 1
ATOM 803 C CA . PRO A 1 106 ? -28.617 5.946 24.790 1.00 72.88 106 PRO A CA 1
ATOM 804 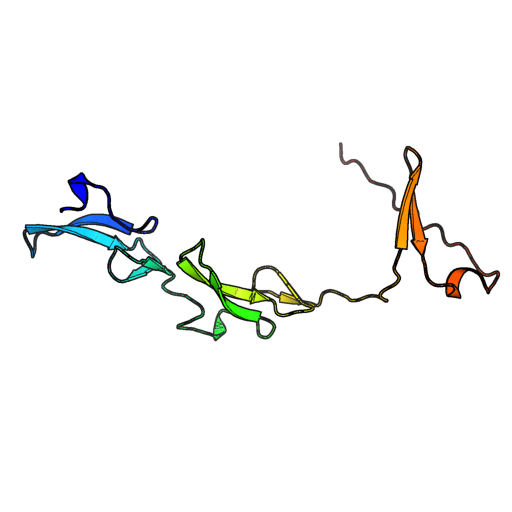C C . PRO A 1 106 ? -29.758 4.914 24.738 1.00 72.88 106 PRO A C 1
ATOM 806 O O . PRO A 1 106 ? -30.867 5.184 25.192 1.00 72.88 106 PRO A O 1
ATOM 809 N N . LEU A 1 107 ? -29.494 3.737 24.167 1.00 64.25 107 LEU A N 1
ATOM 810 C CA . LEU A 1 107 ? -30.457 2.635 24.001 1.00 64.25 107 LEU A CA 1
ATOM 811 C C . LEU A 1 107 ? -30.413 1.618 25.153 1.00 64.25 107 LEU A C 1
ATOM 813 O O . LEU A 1 107 ? -31.214 0.686 25.189 1.00 64.25 107 LEU A O 1
ATOM 817 N N . THR A 1 108 ? -29.489 1.782 26.099 1.00 55.91 108 THR A N 1
ATOM 818 C CA . THR A 1 108 ? -29.385 0.941 27.291 1.00 55.91 108 THR A CA 1
ATOM 819 C C . THR A 1 108 ? -30.306 1.479 28.396 1.00 55.91 108 THR A C 1
ATOM 821 O O . THR A 1 108 ? -30.360 2.676 28.679 1.00 55.91 108 THR A O 1
ATOM 824 N N . ALA A 1 109 ? -31.057 0.584 29.046 1.00 52.31 109 ALA A N 1
ATOM 825 C CA . ALA A 1 109 ? -32.042 0.937 30.078 1.00 52.31 109 ALA A CA 1
ATOM 826 C C . ALA A 1 109 ? -31.429 1.553 31.357 1.00 52.31 109 ALA A C 1
ATOM 828 O O . ALA A 1 109 ? -32.158 2.068 32.204 1.00 52.31 109 ALA A O 1
ATOM 829 N N . SER A 1 110 ? -30.099 1.559 31.481 1.00 52.00 110 SER A N 1
ATOM 830 C CA . SER A 1 110 ? -29.365 2.153 32.604 1.00 52.00 110 SER A CA 1
ATOM 831 C C . SER A 1 110 ? -29.539 3.676 32.713 1.00 52.00 110 SER A C 1
ATOM 833 O O . SER A 1 110 ? -29.309 4.236 33.781 1.00 52.00 110 SER A O 1
ATOM 835 N N . GLY A 1 111 ? -29.962 4.351 31.635 1.00 48.12 111 GLY A N 1
ATOM 836 C CA . GLY A 1 111 ? -30.230 5.795 31.614 1.00 48.12 111 GLY A CA 1
ATOM 837 C C . GLY A 1 111 ? -31.645 6.216 32.038 1.00 48.12 111 GLY A C 1
ATOM 838 O O . GLY A 1 111 ? -31.921 7.410 32.079 1.00 48.12 111 GLY A O 1
ATOM 839 N N . LEU A 1 112 ? -32.550 5.273 32.336 1.00 49.09 112 LEU A N 1
ATOM 840 C CA . LEU A 1 112 ? -33.947 5.570 32.703 1.00 49.09 112 LEU A CA 1
ATOM 841 C C . LEU A 1 112 ? -34.291 5.253 34.166 1.00 49.09 112 LEU A C 1
ATOM 843 O O . LEU A 1 112 ? -35.385 5.597 34.608 1.00 49.09 112 LEU A O 1
ATOM 847 N N . THR A 1 113 ? -33.398 4.614 34.930 1.00 42.59 113 THR A N 1
ATOM 848 C CA . THR A 1 113 ? -33.738 4.103 36.273 1.00 42.59 113 THR A CA 1
ATOM 849 C C . THR A 1 113 ? -33.035 4.779 37.441 1.00 42.59 113 THR A C 1
ATOM 851 O O . THR A 1 113 ? -33.155 4.285 38.553 1.00 42.59 113 THR A O 1
ATOM 854 N N . ASN A 1 114 ? -32.357 5.910 37.263 1.00 40.44 114 ASN A N 1
ATOM 855 C CA . ASN A 1 114 ? -31.957 6.738 38.402 1.00 40.44 114 ASN A CA 1
ATOM 856 C C . ASN A 1 114 ? -32.139 8.207 38.039 1.00 40.44 114 ASN A C 1
ATOM 858 O O . ASN A 1 114 ? -31.559 8.680 37.066 1.00 40.44 114 ASN A O 1
ATOM 862 N N . GLY A 1 115 ? -32.981 8.907 38.802 1.00 47.94 115 GLY A N 1
ATOM 863 C CA . GLY A 1 115 ? -33.337 10.316 38.625 1.00 47.94 115 GLY A CA 1
ATOM 864 C C . GLY A 1 115 ? -32.188 11.285 38.905 1.00 47.94 115 GLY A C 1
ATOM 865 O O . GLY A 1 115 ? -32.334 12.192 39.720 1.00 47.94 115 GLY A O 1
ATOM 866 N N . ASN A 1 116 ? -31.048 11.103 38.241 1.00 45.78 116 ASN A N 1
ATOM 867 C CA . ASN A 1 116 ? -29.832 11.861 38.469 1.00 45.78 116 ASN A CA 1
ATOM 868 C C . ASN A 1 116 ? -29.245 12.255 37.103 1.00 45.78 116 ASN A C 1
ATOM 870 O O . ASN A 1 116 ? -28.542 11.485 36.457 1.00 45.78 116 ASN A O 1
ATOM 874 N N . GLU A 1 117 ? -29.565 13.487 36.701 1.00 47.44 117 GLU A N 1
ATOM 875 C CA . GLU A 1 117 ? -28.887 14.303 35.686 1.00 47.44 117 GLU A CA 1
ATOM 876 C C . GLU A 1 117 ? -28.883 13.784 34.234 1.00 47.44 117 GLU A C 1
ATOM 878 O O . GLU A 1 117 ? -27.894 13.260 33.721 1.00 47.44 117 GLU A O 1
ATOM 883 N N . ASN A 1 118 ? -29.955 14.115 33.501 1.00 45.50 118 ASN A N 1
ATOM 884 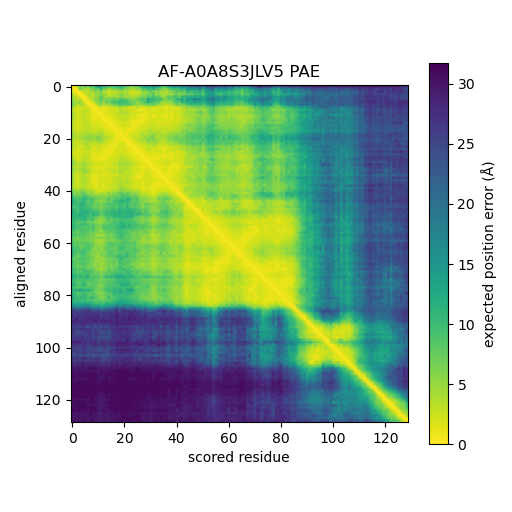C CA . ASN A 1 118 ? -29.916 14.279 32.042 1.00 45.50 118 ASN A CA 1
ATOM 885 C C . ASN A 1 118 ? -28.890 15.372 31.668 1.00 45.50 118 ASN A C 1
ATOM 887 O O . ASN A 1 118 ? -29.243 16.528 31.418 1.00 45.50 118 ASN A O 1
ATOM 891 N N . ARG A 1 119 ? -27.597 15.035 31.628 1.00 46.09 119 ARG A N 1
ATOM 892 C CA . ARG A 1 119 ? -26.558 15.922 31.090 1.00 46.09 119 ARG A CA 1
ATOM 893 C C . ARG A 1 119 ? -26.673 15.939 29.571 1.00 46.09 119 ARG A C 1
ATOM 895 O O . ARG A 1 119 ? -26.045 15.153 28.867 1.00 46.09 119 ARG A O 1
ATOM 902 N N . ILE A 1 120 ? -27.482 16.869 29.071 1.00 44.97 120 ILE A N 1
ATOM 903 C CA . ILE A 1 120 ? -27.484 17.280 27.668 1.00 44.97 120 ILE A CA 1
ATOM 904 C C . ILE A 1 120 ? -26.078 17.815 27.364 1.00 44.97 120 ILE A C 1
ATOM 906 O O . ILE A 1 120 ? -25.721 18.925 27.757 1.00 44.97 120 ILE A O 1
ATOM 910 N N . LEU A 1 121 ? -25.247 17.010 26.699 1.00 40.88 121 LEU A N 1
ATOM 911 C CA . LEU A 1 121 ? -23.958 17.460 26.177 1.00 40.88 121 LEU A CA 1
ATOM 912 C C . LEU A 1 121 ? -24.218 18.361 24.964 1.00 40.88 121 LEU A C 1
ATOM 914 O O . LEU A 1 121 ? -24.270 17.905 23.824 1.00 40.88 121 LEU A O 1
ATOM 918 N N . TYR A 1 122 ? -24.409 19.653 25.224 1.00 41.06 122 TYR A N 1
ATOM 919 C CA . TYR A 1 122 ? -24.412 20.681 24.191 1.00 41.06 122 TYR A CA 1
ATOM 920 C C . TYR A 1 122 ? -22.977 20.875 23.684 1.00 41.06 122 TYR A C 1
ATOM 922 O O . TYR A 1 122 ? -22.129 21.414 24.394 1.00 41.06 122 TYR A O 1
ATOM 930 N N . VAL A 1 123 ? -22.695 20.420 22.460 1.00 43.94 123 VAL A N 1
ATOM 931 C CA . VAL A 1 123 ? -21.430 20.700 21.764 1.00 43.94 123 VAL A CA 1
ATOM 932 C C . VAL A 1 123 ? -21.695 21.812 20.746 1.00 43.94 123 VAL A C 1
ATOM 934 O O . VAL A 1 123 ? -22.176 21.524 19.647 1.00 43.94 123 VAL A O 1
ATOM 937 N N . PRO A 1 124 ? -21.435 23.091 21.071 1.00 35.69 124 PRO A N 1
ATOM 938 C CA . PRO A 1 124 ? -21.607 24.163 20.103 1.00 35.69 124 PRO A CA 1
ATOM 939 C C . PRO A 1 124 ? -20.614 23.983 18.952 1.00 35.69 124 PRO A C 1
ATOM 941 O O . PRO A 1 124 ? -19.401 23.933 19.163 1.00 35.69 124 PRO A O 1
ATOM 944 N N . ARG A 1 125 ? -21.113 23.945 17.712 1.00 36.50 125 ARG A N 1
ATOM 945 C CA . ARG A 1 125 ? -20.261 24.156 16.536 1.00 36.50 125 ARG A CA 1
ATOM 946 C C . ARG A 1 125 ? -19.800 25.613 16.537 1.00 36.50 125 ARG A C 1
ATOM 948 O O . ARG A 1 125 ? -20.596 26.513 16.287 1.00 36.50 125 ARG A O 1
ATOM 955 N N . LYS A 1 126 ? -18.508 25.853 16.777 1.00 39.31 126 LYS A N 1
ATOM 956 C CA . LYS A 1 126 ? -17.877 27.117 16.382 1.00 39.31 126 LYS A CA 1
ATOM 957 C C . LYS A 1 126 ? -17.721 27.104 14.861 1.00 39.31 126 LYS A C 1
ATOM 959 O O . LYS A 1 126 ? -16.873 26.387 14.340 1.00 39.31 126 LYS A O 1
ATOM 964 N N . CYS A 1 127 ? -18.538 27.879 14.153 1.00 43.78 127 CYS A N 1
ATOM 965 C CA . CYS A 1 127 ? -18.222 28.262 12.780 1.00 43.78 127 CYS A CA 1
ATOM 966 C C . CYS A 1 127 ? -17.077 29.277 12.842 1.00 43.78 127 CYS A C 1
ATOM 968 O O . CYS A 1 127 ? -17.270 30.382 13.347 1.00 43.78 127 CYS A O 1
ATOM 970 N N . ASN A 1 128 ? -15.886 28.886 12.387 1.00 50.53 128 ASN A N 1
ATOM 971 C CA . ASN A 1 128 ? -14.797 29.832 12.171 1.00 50.53 128 ASN A CA 1
ATOM 972 C C . ASN A 1 128 ? -15.127 30.618 10.895 1.00 50.53 128 ASN A C 1
ATOM 974 O O . ASN A 1 128 ? -15.447 30.004 9.875 1.00 50.53 128 ASN A O 1
ATOM 978 N N . ARG A 1 129 ? -15.159 31.946 11.005 1.00 48.88 129 ARG A N 1
ATOM 979 C CA . ARG A 1 129 ? -15.518 32.870 9.925 1.00 48.88 129 ARG A CA 1
ATOM 980 C C . ARG A 1 129 ? -14.279 33.293 9.153 1.00 48.88 129 ARG A C 1
ATOM 982 O O . ARG A 1 129 ? -13.226 33.434 9.810 1.00 48.88 129 ARG A O 1
#

pLDDT: mean 79.25, std 17.56, range [35.69, 96.0]

Organism: NCBI:txid392030

Foldseek 3Di:
DACVPVVQFDPQWDFDQDPVVRGTATDGHPQWDDRRNDTEGPPACVVPVLQFDPQWDFDQDVVRRYTATDGDPQWDDRRSDTDGPPPDDPQDWDFDDDDPDTDTHGPDCVVPPDPDDPPPPDDDDDDDD

Radius of gyration: 26.07 Å; Cα contacts (8 Å, |Δi|>4): 198; chains: 1; bounding box: 57×41×68 Å

Solvent-accessible surface area (backbone atoms only — not comparable to full-atom values): 7970 Å² total; per-residue (Å²): 137,49,32,88,77,71,63,68,45,21,92,55,27,44,70,40,79,38,80,92,74,74,44,48,40,38,40,34,37,93,68,33,41,67,74,5,58,55,41,30,58,65,86,22,29,84,84,39,63,83,63,30,20,91,58,28,43,70,40,78,37,82,87,77,62,33,48,41,40,40,40,35,92,64,35,45,65,75,2,50,55,49,43,72,54,80,77,58,80,87,69,54,57,51,76,46,78,63,86,97,42,78,44,79,43,70,70,57,72,79,78,78,76,58,102,69,75,93,76,78,82,82,76,79,80,80,80,85,128